Protein AF-A0A9N9I9P6-F1 (afdb_monomer)

Nearest PDB structures (foldseek):
  8yt8-assembly1_G  TM=5.803E-01  e=6.730E+00  Mus musculus

pLDDT: mean 74.37, std 14.19, range [31.91, 90.12]

Organism: NCBI:txid1348616

Solvent-accessible surface area (backbone atoms only — not comparable to full-atom values): 8145 Å² total; per-residue (Å²): 137,81,80,80,78,80,76,88,65,84,82,54,71,66,50,69,59,55,48,57,54,47,61,74,74,42,100,53,70,69,50,76,47,54,83,47,102,75,38,63,50,33,37,31,51,76,92,45,76,48,71,42,62,72,80,72,75,48,73,56,71,69,65,53,52,49,61,51,35,39,85,93,69,82,40,74,53,52,40,72,57,38,35,66,70,35,62,72,57,48,73,80,42,60,57,81,61,52,56,56,78,69,54,81,82,74,70,62,66,87,72,64,80,51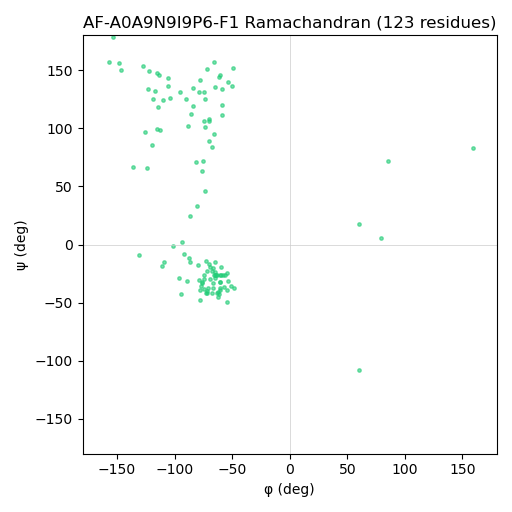,81,69,58,76,73,52,91,65,80,86,131

Mean predicted aligned error: 13.36 Å

Sequence (125 aa):
MSREKINDSRSGYDFHYLMQEIAKVIDKKIVPIANNSEQYITFLVGQLQFIDSLKFSLPGLAKMAENLCDEKKGQTKTPEQLAKCFPIMSKFISPHLLSLLTCKGIFPYQWLTS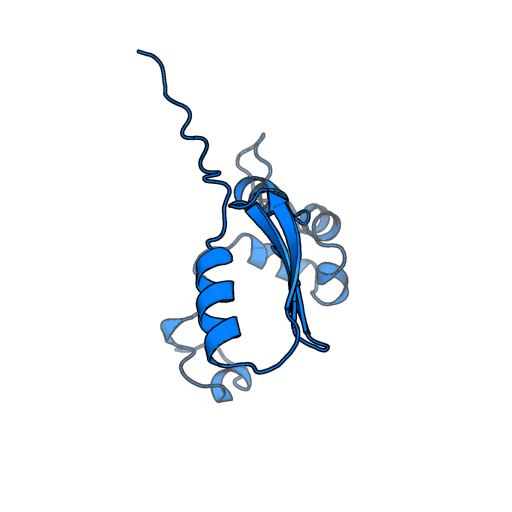KNKFKETQLPS

Structure (mmCIF, N/CA/C/O backbone):
data_AF-A0A9N9I9P6-F1
#
_entry.id   AF-A0A9N9I9P6-F1
#
loop_
_atom_site.group_PDB
_atom_site.id
_atom_site.type_symbol
_atom_site.label_atom_id
_atom_site.label_alt_id
_atom_site.label_comp_id
_atom_site.label_asym_id
_atom_site.label_entity_id
_atom_site.label_seq_id
_atom_site.pdbx_PDB_ins_code
_atom_site.Cartn_x
_atom_site.Cartn_y
_atom_site.Cartn_z
_atom_site.occupancy
_atom_site.B_iso_or_equiv
_atom_site.auth_seq_id
_atom_site.auth_comp_id
_atom_site.auth_asym_id
_atom_site.auth_atom_id
_atom_site.pdbx_PDB_model_num
ATOM 1 N N . MET A 1 1 ? 28.098 -6.539 25.783 1.00 35.66 1 MET A N 1
ATOM 2 C CA . MET A 1 1 ? 27.018 -7.280 25.098 1.00 35.66 1 MET A CA 1
ATOM 3 C C . MET A 1 1 ? 26.315 -6.307 24.164 1.00 35.66 1 MET A C 1
ATOM 5 O O . MET A 1 1 ? 25.358 -5.647 24.550 1.00 35.66 1 MET A O 1
ATOM 9 N N . SER A 1 2 ? 26.905 -6.100 22.989 1.00 31.91 2 SER A N 1
ATOM 10 C CA . SER A 1 2 ? 26.471 -5.084 22.030 1.00 31.91 2 SER A CA 1
ATOM 11 C C . SER A 1 2 ? 25.339 -5.662 21.192 1.00 31.91 2 SER A C 1
ATOM 13 O O . SER A 1 2 ? 25.516 -6.688 20.546 1.00 31.91 2 SER A O 1
ATOM 15 N N . ARG A 1 3 ? 24.159 -5.040 21.257 1.00 35.47 3 ARG A N 1
ATOM 16 C CA . ARG A 1 3 ? 23.017 -5.404 20.415 1.00 35.47 3 ARG A CA 1
ATOM 17 C C . ARG A 1 3 ? 23.334 -4.989 18.981 1.00 35.47 3 ARG A C 1
ATOM 19 O O . ARG A 1 3 ? 23.341 -3.796 18.681 1.00 35.47 3 ARG A O 1
ATOM 26 N N . GLU A 1 4 ? 23.597 -5.965 18.119 1.00 32.94 4 GLU A N 1
ATOM 27 C CA . GLU A 1 4 ? 23.552 -5.778 16.673 1.00 32.94 4 GLU A CA 1
ATOM 28 C C . GLU A 1 4 ? 22.144 -5.312 16.299 1.00 32.94 4 GLU A C 1
ATOM 30 O O . GLU A 1 4 ? 21.156 -6.034 16.441 1.00 32.94 4 GLU A O 1
ATOM 35 N N . LYS A 1 5 ? 22.041 -4.057 15.858 1.00 38.97 5 LYS A N 1
ATOM 36 C CA . LYS A 1 5 ? 20.873 -3.604 15.114 1.00 38.97 5 LYS A CA 1
ATOM 37 C C . LYS A 1 5 ? 20.941 -4.293 13.759 1.00 38.97 5 LYS A C 1
ATOM 39 O O . LYS A 1 5 ? 21.766 -3.928 12.925 1.00 38.97 5 LYS A O 1
ATOM 44 N N . ILE A 1 6 ? 20.083 -5.284 13.552 1.00 35.84 6 ILE A N 1
ATOM 45 C CA . ILE A 1 6 ? 19.812 -5.826 12.224 1.00 35.84 6 ILE A CA 1
ATOM 46 C C . ILE A 1 6 ? 19.135 -4.697 11.436 1.00 35.84 6 ILE A C 1
ATOM 48 O O . ILE A 1 6 ? 17.937 -4.459 11.565 1.00 35.84 6 ILE A O 1
ATOM 52 N N . ASN A 1 7 ? 19.930 -3.940 10.678 1.00 34.44 7 ASN A N 1
ATOM 53 C CA . ASN A 1 7 ? 19.432 -3.073 9.618 1.00 34.44 7 ASN A CA 1
ATOM 54 C C . ASN A 1 7 ? 18.939 -3.986 8.492 1.00 34.44 7 ASN A C 1
ATOM 56 O O . ASN A 1 7 ? 19.705 -4.344 7.596 1.00 34.44 7 ASN A O 1
ATOM 60 N N . ASP A 1 8 ? 17.671 -4.388 8.549 1.00 39.78 8 ASP A N 1
ATOM 61 C CA . ASP A 1 8 ? 17.011 -5.086 7.447 1.00 39.78 8 ASP A CA 1
ATOM 62 C C . ASP A 1 8 ? 16.664 -4.094 6.329 1.00 39.78 8 ASP A C 1
ATOM 64 O O . ASP A 1 8 ? 15.530 -3.672 6.117 1.00 39.78 8 ASP A O 1
ATOM 68 N N . SER A 1 9 ? 17.705 -3.643 5.644 1.00 41.94 9 SER A N 1
ATOM 69 C CA . SER A 1 9 ? 17.596 -3.041 4.327 1.00 41.94 9 SER A CA 1
ATOM 70 C C . SER A 1 9 ? 18.721 -3.617 3.484 1.00 41.94 9 SER A C 1
ATOM 72 O O . SER A 1 9 ? 19.670 -2.913 3.125 1.00 41.94 9 SER A O 1
ATOM 74 N N . ARG A 1 10 ? 18.654 -4.924 3.193 1.00 42.16 10 ARG A N 1
ATOM 75 C CA . ARG A 1 10 ? 19.479 -5.523 2.139 1.00 42.16 10 ARG A CA 1
ATOM 76 C C . ARG A 1 10 ? 18.974 -4.955 0.813 1.00 42.16 10 ARG A C 1
ATOM 78 O 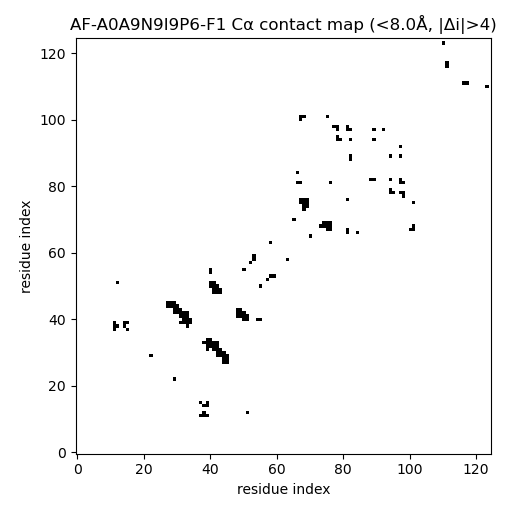O . ARG A 1 10 ? 18.046 -5.443 0.184 1.00 42.16 10 ARG A O 1
ATOM 85 N N . SER A 1 11 ? 19.500 -3.776 0.518 1.00 51.34 11 SER A N 1
ATOM 86 C CA . SER A 1 11 ? 19.072 -2.892 -0.549 1.00 51.34 11 SER A CA 1
ATOM 87 C C . SER A 1 11 ? 19.556 -3.475 -1.871 1.00 51.34 11 SER A C 1
ATOM 89 O O . SER A 1 11 ? 20.740 -3.391 -2.192 1.00 51.34 11 SER A O 1
ATOM 91 N N . GLY A 1 12 ? 18.622 -4.034 -2.624 1.00 54.94 12 GLY A N 1
ATOM 92 C CA . GLY A 1 12 ? 18.851 -4.559 -3.958 1.00 54.94 12 GLY A CA 1
ATOM 93 C C . GLY A 1 12 ? 17.746 -5.545 -4.263 1.00 54.94 12 GLY A C 1
ATOM 94 O O . GLY A 1 12 ? 17.914 -6.735 -4.033 1.00 54.94 12 GLY A O 1
ATOM 95 N N . TYR A 1 13 ? 16.587 -5.054 -4.706 1.00 59.12 13 TYR A N 1
ATOM 96 C CA . TYR A 1 13 ? 15.685 -5.950 -5.414 1.00 59.12 13 TYR A CA 1
ATOM 97 C C . TYR A 1 13 ? 16.456 -6.470 -6.627 1.00 59.12 13 TYR A C 1
ATOM 99 O O . TYR A 1 13 ? 17.121 -5.696 -7.321 1.00 59.12 13 TYR A O 1
ATOM 107 N N . ASP A 1 14 ? 16.379 -7.774 -6.848 1.00 65.44 14 ASP A N 1
ATOM 108 C CA 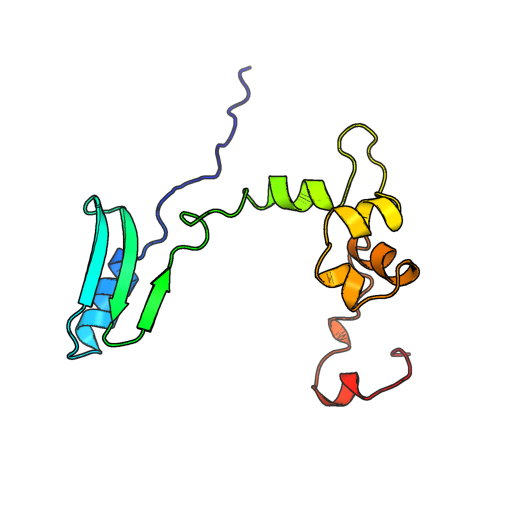. ASP A 1 14 ? 17.153 -8.552 -7.814 1.00 65.44 14 ASP A CA 1
ATOM 109 C C . ASP A 1 14 ? 16.689 -8.297 -9.266 1.00 65.44 14 ASP A C 1
ATOM 111 O O . ASP A 1 14 ? 16.492 -9.199 -10.083 1.00 65.44 14 ASP A O 1
ATOM 115 N N . PHE A 1 15 ? 16.504 -7.021 -9.618 1.00 71.56 15 PHE A N 1
ATOM 116 C CA . PHE A 1 15 ? 16.098 -6.566 -10.942 1.00 71.56 15 PHE A CA 1
ATOM 117 C C . PHE A 1 15 ? 17.044 -7.052 -12.025 1.00 71.56 15 PHE A C 1
ATOM 119 O O . PHE A 1 15 ? 16.595 -7.220 -13.152 1.00 71.56 15 PHE A O 1
ATOM 126 N N . HIS A 1 16 ? 18.315 -7.322 -11.714 1.00 73.19 16 HIS A N 1
ATOM 127 C CA . HIS A 1 16 ? 19.226 -7.876 -12.706 1.00 73.19 16 HIS A CA 1
ATOM 128 C C . HIS A 1 16 ? 18.727 -9.236 -13.229 1.00 73.19 16 HIS A C 1
ATOM 130 O O . HIS A 1 16 ? 18.876 -9.513 -14.417 1.00 73.19 16 HIS A O 1
ATOM 136 N N . TYR A 1 17 ? 18.132 -10.088 -12.380 1.00 78.62 17 TYR A N 1
ATOM 137 C CA . TYR A 1 17 ? 17.609 -11.390 -12.809 1.00 78.62 17 TYR A CA 1
ATOM 138 C C . TYR A 1 17 ? 16.353 -11.188 -13.648 1.00 78.62 17 TYR A C 1
ATOM 140 O O . TYR A 1 17 ? 16.211 -11.779 -14.715 1.00 78.62 17 TYR A O 1
ATOM 148 N N . LEU A 1 18 ? 15.484 -10.269 -13.221 1.00 78.75 18 LEU A N 1
ATOM 149 C CA . LEU A 1 18 ? 14.307 -9.892 -13.996 1.00 78.75 18 LEU A CA 1
ATOM 150 C C . LEU A 1 18 ? 14.700 -9.322 -15.371 1.00 78.75 18 LEU A C 1
ATOM 152 O O . LEU A 1 18 ? 14.072 -9.655 -16.368 1.00 78.75 18 LEU A O 1
ATOM 156 N N . MET A 1 19 ? 15.768 -8.522 -15.451 1.00 78.00 19 MET A N 1
ATOM 157 C CA . MET A 1 19 ? 16.325 -7.997 -16.705 1.00 78.00 19 MET A CA 1
ATOM 158 C C . MET A 1 19 ? 16.823 -9.099 -17.617 1.00 78.00 19 MET A C 1
ATOM 160 O O . MET A 1 19 ? 16.513 -9.075 -18.805 1.00 78.00 19 MET A O 1
ATOM 164 N N . GLN A 1 20 ? 17.556 -10.068 -17.073 1.00 81.19 20 GLN A N 1
ATOM 165 C CA . GLN A 1 20 ? 18.046 -11.205 -17.845 1.00 81.19 20 GLN A CA 1
ATOM 166 C C . GLN A 1 20 ? 16.897 -12.035 -18.423 1.00 81.19 20 GLN A C 1
ATOM 168 O O . GLN A 1 20 ? 16.959 -12.409 -19.590 1.00 81.19 20 GLN A O 1
ATOM 173 N N . GLU A 1 21 ? 15.838 -12.291 -17.653 1.00 84.50 21 GLU A N 1
ATOM 174 C CA . GLU A 1 21 ? 14.688 -13.060 -18.142 1.00 84.50 21 GLU A CA 1
ATOM 175 C C . GLU A 1 21 ? 13.831 -12.268 -19.138 1.00 84.50 21 GLU A C 1
ATOM 177 O O . GLU A 1 21 ? 13.455 -12.787 -20.188 1.00 84.50 21 GLU A O 1
ATOM 182 N N . ILE A 1 22 ? 13.579 -10.984 -18.875 1.00 83.25 22 ILE A N 1
ATOM 183 C CA . ILE A 1 22 ? 12.836 -10.110 -19.793 1.00 83.25 22 ILE A CA 1
ATOM 184 C C . ILE A 1 22 ? 13.580 -9.961 -21.125 1.00 83.25 22 ILE A C 1
ATOM 186 O O . ILE A 1 22 ? 12.948 -10.026 -22.178 1.00 83.25 22 ILE A O 1
ATOM 190 N N . ALA A 1 23 ? 14.909 -9.820 -21.099 1.00 81.56 23 ALA A N 1
ATOM 191 C CA . ALA A 1 23 ? 15.726 -9.713 -22.306 1.00 81.56 23 ALA A CA 1
ATOM 192 C C . ALA A 1 23 ? 15.692 -10.980 -23.179 1.00 81.56 23 ALA A C 1
ATOM 194 O O . ALA A 1 23 ? 15.874 -10.882 -24.388 1.00 81.56 23 ALA A O 1
ATOM 195 N N . LYS A 1 24 ? 15.441 -12.162 -22.596 1.00 84.62 24 LYS A N 1
ATOM 196 C CA . LYS A 1 24 ? 15.285 -13.415 -23.357 1.00 84.62 24 LYS A CA 1
ATOM 197 C C . LYS A 1 24 ? 13.934 -13.513 -24.064 1.00 84.62 24 LYS A C 1
ATOM 199 O O . LYS A 1 24 ? 13.840 -14.148 -25.107 1.00 84.62 24 LYS A O 1
ATOM 204 N N . VAL A 1 25 ? 12.884 -12.945 -23.469 1.00 82.38 25 VAL A N 1
ATOM 205 C CA . VAL A 1 25 ? 11.495 -13.117 -23.932 1.00 82.38 25 VAL A CA 1
ATOM 206 C C . VAL A 1 25 ? 11.040 -11.965 -24.828 1.00 82.38 25 VAL A C 1
ATOM 208 O O . VAL A 1 25 ? 10.173 -12.151 -25.680 1.00 82.38 25 VAL A O 1
ATOM 211 N N . ILE A 1 26 ? 11.590 -10.764 -24.637 1.00 81.75 26 ILE A N 1
ATOM 212 C CA . ILE A 1 26 ? 11.092 -9.547 -25.274 1.00 81.75 26 ILE A CA 1
ATOM 213 C C . ILE A 1 26 ? 12.130 -8.984 -26.245 1.00 81.75 26 ILE A C 1
ATOM 215 O O . ILE A 1 26 ? 13.176 -8.497 -25.835 1.00 81.75 26 ILE A O 1
ATOM 219 N N . ASP A 1 27 ? 11.767 -8.918 -27.526 1.00 77.56 27 ASP A N 1
ATOM 220 C CA . ASP A 1 27 ? 12.559 -8.283 -28.595 1.00 77.56 27 ASP A CA 1
ATOM 221 C C . ASP A 1 27 ? 12.401 -6.744 -28.624 1.00 77.56 27 ASP A C 1
ATOM 223 O O . ASP A 1 27 ? 12.346 -6.095 -29.665 1.00 77.56 27 ASP A O 1
ATOM 227 N N . LYS A 1 28 ? 12.221 -6.122 -27.453 1.00 76.75 28 LYS A N 1
ATOM 228 C CA . LYS A 1 28 ? 12.058 -4.667 -27.316 1.00 76.75 28 LYS A CA 1
ATOM 229 C C . LYS A 1 28 ? 13.248 -4.093 -26.583 1.00 76.75 28 LYS A C 1
ATOM 231 O O . LYS A 1 28 ? 13.761 -4.681 -25.636 1.00 76.75 28 LYS A O 1
ATOM 236 N N . LYS A 1 29 ? 13.621 -2.876 -26.973 1.00 78.12 29 LYS A N 1
ATOM 237 C CA . LYS A 1 29 ? 14.680 -2.125 -26.306 1.00 78.12 29 LYS A CA 1
ATOM 238 C C . LYS A 1 29 ? 14.332 -1.923 -24.830 1.00 78.12 29 LYS A C 1
ATOM 240 O O . LYS A 1 29 ? 13.329 -1.283 -24.505 1.00 78.12 29 LYS A O 1
ATOM 245 N N . ILE A 1 30 ? 15.196 -2.445 -23.969 1.00 79.44 30 ILE A N 1
ATOM 246 C CA . ILE A 1 30 ? 15.175 -2.198 -22.533 1.00 79.44 30 ILE A CA 1
ATOM 247 C C . ILE A 1 30 ? 16.054 -0.978 -22.267 1.00 79.44 30 ILE A C 1
ATOM 249 O O . ILE A 1 30 ? 17.214 -0.945 -22.679 1.00 79.44 30 ILE A O 1
ATOM 253 N N . VAL A 1 31 ? 15.507 0.040 -21.606 1.00 78.38 31 VAL A N 1
ATOM 254 C CA . VAL A 1 31 ? 16.266 1.231 -21.198 1.00 78.38 31 VAL A CA 1
ATOM 255 C C . VAL A 1 31 ? 16.354 1.238 -19.673 1.00 78.38 31 VAL A C 1
ATOM 257 O O . VAL A 1 31 ? 15.377 1.609 -19.017 1.00 78.38 31 VAL A O 1
ATOM 260 N N . PRO A 1 32 ? 17.477 0.783 -19.090 1.00 73.38 32 PRO A N 1
ATOM 261 C CA . PRO A 1 32 ? 17.660 0.797 -17.648 1.00 73.38 32 PRO A CA 1
ATOM 262 C C . PRO A 1 32 ? 18.023 2.202 -17.156 1.00 73.38 32 PRO A C 1
ATOM 264 O O . PRO A 1 32 ? 18.809 2.914 -17.777 1.00 73.38 32 PRO A O 1
ATOM 267 N N . ILE A 1 33 ? 17.488 2.570 -15.997 1.00 73.38 33 ILE A N 1
ATOM 268 C CA . ILE A 1 33 ? 17.947 3.693 -15.183 1.00 73.38 33 ILE A CA 1
ATOM 269 C C . ILE A 1 33 ? 18.463 3.079 -13.881 1.00 73.38 33 ILE A C 1
ATOM 271 O O . ILE A 1 33 ? 17.702 2.681 -12.992 1.00 73.38 33 ILE A O 1
ATOM 275 N N . ALA A 1 34 ? 19.781 2.939 -13.810 1.00 68.50 34 ALA A N 1
ATOM 276 C CA . ALA A 1 34 ? 20.475 2.288 -12.709 1.00 68.50 34 ALA A CA 1
ATOM 277 C C . ALA A 1 34 ? 21.356 3.290 -11.956 1.00 68.50 34 ALA A C 1
ATOM 279 O O . ALA A 1 34 ? 21.909 4.208 -12.557 1.00 68.50 34 ALA A O 1
ATOM 280 N N . ASN A 1 35 ? 21.500 3.092 -10.646 1.00 65.00 35 ASN A N 1
ATOM 281 C CA . ASN A 1 35 ? 22.486 3.806 -9.833 1.00 65.00 35 ASN A CA 1
ATOM 282 C C . ASN A 1 35 ? 23.890 3.218 -10.023 1.00 65.00 35 ASN A C 1
ATOM 284 O O . ASN A 1 35 ? 24.874 3.949 -10.049 1.00 65.00 35 ASN A O 1
ATOM 288 N N . ASN A 1 36 ? 23.984 1.893 -10.133 1.00 65.25 36 ASN A N 1
ATOM 289 C CA . ASN A 1 36 ? 25.207 1.160 -10.458 1.00 65.25 36 ASN A CA 1
ATOM 290 C C . ASN A 1 36 ? 24.842 -0.182 -11.125 1.00 65.25 36 ASN A C 1
ATOM 292 O O . ASN A 1 36 ? 23.660 -0.493 -11.270 1.00 65.25 36 ASN A O 1
ATOM 296 N N . SER A 1 37 ? 25.837 -0.980 -11.524 1.00 58.00 37 SER A N 1
ATOM 297 C CA . SER A 1 37 ? 25.642 -2.254 -12.243 1.00 58.00 37 SER A CA 1
ATOM 298 C C . SER A 1 37 ? 24.807 -3.304 -11.496 1.00 58.00 37 SER A C 1
ATOM 300 O O . SER A 1 37 ? 24.280 -4.217 -12.129 1.00 58.00 37 SER A O 1
ATOM 302 N N . GLU A 1 38 ? 24.673 -3.177 -10.175 1.00 58.84 38 GLU A N 1
ATOM 303 C CA . GLU A 1 38 ? 23.922 -4.089 -9.302 1.0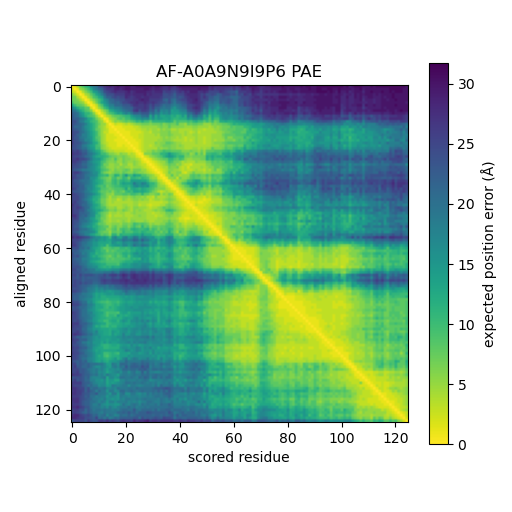0 58.84 38 GLU A CA 1
ATOM 304 C C . GLU A 1 38 ? 22.629 -3.455 -8.753 1.00 58.84 38 GLU A C 1
ATOM 306 O O . GLU A 1 38 ? 21.748 -4.154 -8.260 1.00 58.84 38 GLU A O 1
ATOM 311 N N . GLN A 1 39 ? 22.477 -2.131 -8.855 1.00 63.38 39 GLN A N 1
ATOM 312 C CA . GLN A 1 39 ? 21.368 -1.368 -8.283 1.00 63.38 39 GLN A CA 1
ATOM 313 C C . GLN A 1 39 ? 20.580 -0.648 -9.376 1.00 63.38 39 GLN A C 1
ATOM 315 O O . GLN A 1 39 ? 20.788 0.537 -9.658 1.00 63.38 39 GLN A O 1
ATOM 320 N N . TYR A 1 40 ? 19.626 -1.365 -9.962 1.00 65.44 40 TYR A N 1
ATOM 321 C CA . TYR A 1 40 ? 18.628 -0.805 -10.870 1.00 65.44 40 TYR A CA 1
ATOM 322 C C . TYR A 1 40 ? 17.529 -0.106 -10.065 1.00 65.44 40 TYR A C 1
ATOM 324 O O . TYR A 1 40 ? 17.002 -0.678 -9.115 1.00 65.44 40 TYR A O 1
ATOM 332 N N . ILE A 1 41 ? 17.183 1.131 -10.431 1.00 67.69 41 ILE A N 1
ATOM 333 C CA . ILE A 1 41 ? 16.089 1.874 -9.781 1.00 67.69 41 ILE A CA 1
ATOM 334 C C . ILE A 1 41 ? 14.789 1.680 -10.563 1.00 67.69 41 ILE A C 1
ATOM 336 O O . ILE A 1 41 ? 13.711 1.510 -9.995 1.00 67.69 41 ILE A O 1
ATOM 340 N N . THR A 1 42 ? 14.885 1.749 -11.889 1.00 76.31 42 THR A N 1
ATOM 341 C CA . THR A 1 42 ? 13.756 1.588 -12.802 1.00 76.31 42 THR A CA 1
ATOM 342 C C . THR A 1 42 ? 14.269 1.169 -14.174 1.00 76.31 42 THR A C 1
ATOM 344 O O . THR A 1 42 ? 15.431 1.390 -14.513 1.00 76.31 42 THR A O 1
ATOM 347 N N . PHE A 1 43 ? 13.420 0.546 -14.977 1.00 79.19 43 PHE A N 1
ATOM 348 C CA . PHE A 1 43 ? 13.730 0.249 -16.368 1.00 79.19 43 PHE A CA 1
ATOM 349 C C . PHE A 1 43 ? 12.456 0.331 -17.203 1.00 79.19 43 PHE A C 1
ATOM 351 O O . PHE A 1 43 ? 11.344 0.093 -16.722 1.00 79.19 43 PHE A O 1
ATOM 358 N N . LEU A 1 44 ? 12.634 0.690 -18.467 1.00 82.75 44 LEU A N 1
ATOM 359 C CA . LEU A 1 44 ? 11.561 0.791 -19.444 1.00 82.75 44 LEU A CA 1
ATOM 360 C C . LEU A 1 44 ? 11.638 -0.387 -20.406 1.00 82.75 44 LEU A C 1
ATOM 362 O O . LEU A 1 44 ? 12.718 -0.705 -20.903 1.00 82.75 44 LEU A O 1
ATOM 366 N N . VAL A 1 45 ? 10.490 -0.987 -20.708 1.00 82.69 45 VAL A N 1
ATOM 367 C CA . VAL A 1 45 ? 10.337 -2.015 -21.742 1.00 82.69 45 VAL A CA 1
ATOM 368 C C . VAL A 1 45 ? 9.230 -1.580 -22.696 1.00 82.69 45 VAL A C 1
ATOM 370 O O . VAL A 1 45 ? 8.037 -1.753 -22.432 1.00 82.69 45 VAL A O 1
ATOM 373 N N . GLY A 1 46 ? 9.613 -0.977 -23.822 1.00 80.75 46 GLY A N 1
ATOM 374 C CA . GLY A 1 46 ? 8.651 -0.347 -24.728 1.00 80.75 46 GLY A CA 1
ATOM 375 C C . GLY A 1 46 ? 7.872 0.777 -24.031 1.00 80.75 46 GLY A C 1
ATOM 376 O O . GLY A 1 46 ? 8.434 1.831 -23.767 1.00 80.75 46 GLY A O 1
ATOM 377 N N . GLN A 1 47 ? 6.585 0.545 -23.749 1.00 81.12 47 GLN A N 1
ATOM 378 C CA . GLN A 1 47 ? 5.689 1.504 -23.077 1.00 81.12 47 GLN A CA 1
ATOM 379 C C . GLN A 1 47 ? 5.470 1.190 -21.584 1.00 81.12 47 GLN A C 1
ATOM 381 O O . GLN A 1 47 ? 4.738 1.906 -20.909 1.00 81.12 47 GLN A O 1
ATOM 386 N N . LEU A 1 48 ? 6.061 0.108 -21.066 1.00 80.88 48 LEU A N 1
ATOM 387 C CA . LEU A 1 48 ? 5.931 -0.287 -19.665 1.00 80.88 48 LEU A CA 1
ATOM 388 C C . LEU A 1 48 ? 7.112 0.251 -18.859 1.00 80.88 48 LEU A C 1
ATOM 390 O O . LEU A 1 48 ? 8.264 0.056 -19.249 1.00 80.88 48 LEU A O 1
ATOM 394 N N . GLN A 1 49 ? 6.822 0.885 -17.725 1.00 82.88 49 GLN A N 1
ATOM 395 C CA . GLN A 1 49 ? 7.823 1.345 -16.770 1.00 82.88 49 GLN A CA 1
ATOM 396 C C . GLN A 1 49 ? 7.751 0.503 -15.500 1.00 82.88 49 GLN A C 1
ATOM 398 O O . GLN A 1 49 ? 6.709 0.421 -14.854 1.00 82.88 49 GLN A O 1
ATOM 403 N N . PHE A 1 50 ? 8.876 -0.096 -15.129 1.00 79.25 50 PHE A N 1
ATOM 404 C CA . PHE A 1 50 ? 9.010 -0.874 -13.906 1.00 79.25 50 PHE A CA 1
ATOM 405 C C . PHE A 1 50 ? 9.781 -0.057 -12.885 1.00 79.25 50 PHE A C 1
ATOM 407 O O . PHE A 1 50 ? 10.871 0.427 -13.184 1.00 79.25 50 PHE A O 1
ATOM 414 N N . ILE A 1 51 ? 9.212 0.121 -11.697 1.00 76.69 51 ILE A N 1
ATOM 415 C CA . ILE A 1 51 ? 9.736 1.013 -10.660 1.00 76.69 51 ILE A CA 1
ATOM 416 C C . ILE A 1 51 ? 9.967 0.204 -9.387 1.00 76.69 51 ILE A C 1
ATOM 418 O O . ILE A 1 51 ? 9.084 -0.542 -8.961 1.00 76.69 51 ILE A O 1
ATOM 422 N N . ASP A 1 52 ? 11.127 0.384 -8.758 1.00 74.19 52 ASP A N 1
ATOM 423 C CA . ASP A 1 52 ? 11.358 -0.093 -7.397 1.00 74.19 52 ASP A CA 1
ATOM 424 C C . ASP A 1 52 ? 10.608 0.790 -6.393 1.00 74.19 52 ASP A C 1
ATOM 426 O O . ASP A 1 52 ? 11.065 1.876 -6.028 1.00 74.19 52 ASP A O 1
ATOM 430 N N . SER A 1 53 ? 9.460 0.320 -5.908 1.00 68.19 53 SER A N 1
ATOM 431 C CA . SER A 1 53 ? 8.653 1.047 -4.924 1.00 68.19 53 SER A CA 1
ATOM 432 C C . SER A 1 53 ? 9.385 1.334 -3.608 1.00 68.19 53 SER A C 1
ATOM 434 O O . SER A 1 53 ? 9.049 2.304 -2.932 1.00 68.19 53 SER A O 1
ATOM 436 N N . LEU A 1 54 ? 10.377 0.520 -3.224 1.00 68.19 54 LEU A N 1
ATOM 437 C CA . LEU A 1 54 ? 11.149 0.729 -1.994 1.00 68.19 54 LEU A CA 1
ATOM 438 C C . LEU A 1 54 ? 12.180 1.846 -2.170 1.00 68.19 54 LEU A C 1
ATOM 440 O O . LEU A 1 54 ? 12.425 2.614 -1.241 1.00 68.19 54 LEU A O 1
ATOM 444 N N . LYS A 1 55 ? 12.767 1.966 -3.366 1.00 67.94 55 LYS A N 1
ATOM 445 C CA . LYS A 1 55 ? 13.702 3.054 -3.694 1.00 67.94 55 LYS A CA 1
ATOM 446 C C . LYS A 1 55 ? 12.983 4.361 -4.020 1.00 67.94 55 LYS A C 1
ATOM 448 O O . LYS A 1 55 ? 13.521 5.423 -3.727 1.00 67.94 55 LYS A O 1
ATOM 453 N N . PHE A 1 56 ? 11.771 4.297 -4.574 1.00 63.28 56 PHE A N 1
ATOM 454 C CA . PHE A 1 56 ? 11.002 5.466 -5.018 1.00 63.28 56 PHE A CA 1
ATOM 455 C C . PHE A 1 56 ? 10.132 6.136 -3.942 1.00 63.28 56 PHE A C 1
ATOM 457 O O . PHE A 1 56 ? 9.217 6.882 -4.279 1.00 63.28 56 PHE A O 1
ATOM 464 N N . SER A 1 57 ? 10.475 5.977 -2.660 1.00 62.66 57 SER A N 1
ATOM 465 C CA . SER A 1 57 ? 9.871 6.710 -1.533 1.00 62.66 57 SER A CA 1
ATOM 466 C C . SER A 1 57 ? 8.589 6.100 -0.968 1.00 62.66 57 SER A C 1
ATOM 468 O O . SER A 1 57 ? 7.494 6.660 -1.032 1.00 62.66 57 SER A O 1
ATOM 470 N N . LEU A 1 58 ? 8.770 4.980 -0.279 1.00 61.47 58 LEU A N 1
ATOM 471 C CA . LEU A 1 58 ? 7.882 4.568 0.792 1.00 61.47 58 LEU A CA 1
ATOM 472 C C . LEU A 1 58 ? 8.722 4.493 2.077 1.00 61.47 58 LEU A C 1
ATOM 474 O O . LEU A 1 58 ? 9.760 3.826 2.071 1.00 61.47 58 LEU A O 1
ATOM 478 N N . PRO A 1 59 ? 8.352 5.187 3.176 1.00 67.38 59 PRO A N 1
ATOM 479 C CA . PRO A 1 59 ? 8.990 4.924 4.460 1.00 67.38 59 PRO A CA 1
ATOM 480 C C . PRO A 1 59 ? 8.869 3.423 4.741 1.00 67.38 59 PRO A C 1
ATOM 482 O O . PRO A 1 59 ? 7.839 2.835 4.425 1.00 67.38 59 PRO A O 1
ATOM 485 N N . GLY A 1 60 ? 9.918 2.791 5.276 1.00 71.81 60 GLY A N 1
ATOM 486 C CA . GLY A 1 60 ? 9.900 1.343 5.509 1.00 71.81 60 GLY A CA 1
ATOM 487 C C . GLY A 1 60 ? 8.628 0.905 6.243 1.00 71.81 60 GLY A C 1
ATOM 488 O O . GLY A 1 60 ? 8.052 1.689 6.997 1.00 71.81 60 GLY A O 1
ATOM 489 N N . LEU A 1 61 ? 8.184 -0.338 6.034 1.00 75.31 61 LEU A N 1
ATOM 490 C CA . LEU A 1 61 ? 6.905 -0.837 6.562 1.00 75.31 61 LEU A CA 1
ATOM 491 C C . LEU A 1 61 ? 6.713 -0.534 8.059 1.00 75.31 61 LEU A C 1
ATOM 493 O O . LEU A 1 61 ? 5.616 -0.169 8.467 1.00 75.31 61 LEU A O 1
ATOM 497 N N . ALA A 1 62 ? 7.785 -0.607 8.853 1.00 76.44 62 ALA A N 1
ATOM 498 C CA . ALA A 1 62 ? 7.784 -0.219 10.264 1.00 76.44 62 ALA A CA 1
ATOM 499 C C . ALA A 1 62 ? 7.280 1.220 10.481 1.00 76.44 62 ALA A C 1
ATOM 501 O O . ALA A 1 62 ? 6.344 1.447 11.240 1.00 76.44 62 ALA A O 1
ATOM 502 N N . LYS A 1 63 ? 7.815 2.173 9.716 1.00 80.31 63 LYS A N 1
ATOM 503 C CA . LYS A 1 63 ? 7.441 3.587 9.774 1.00 80.31 63 LYS A CA 1
ATOM 504 C C . LYS A 1 63 ? 6.054 3.867 9.187 1.00 80.31 63 LYS A C 1
ATOM 506 O O . LYS A 1 63 ? 5.415 4.847 9.546 1.00 80.31 63 LYS A O 1
ATOM 511 N N . MET A 1 64 ? 5.540 3.005 8.307 1.00 80.25 64 MET A N 1
ATOM 512 C CA . MET A 1 64 ? 4.120 3.052 7.936 1.00 80.25 64 MET A CA 1
ATOM 513 C C . MET A 1 64 ? 3.212 2.505 9.032 1.00 80.25 64 MET A C 1
ATOM 515 O O . MET A 1 64 ? 2.128 3.042 9.240 1.00 80.25 64 MET A O 1
ATOM 519 N N . ALA A 1 65 ? 3.633 1.450 9.728 1.00 81.19 65 ALA A N 1
ATOM 520 C CA . ALA A 1 65 ? 2.875 0.861 10.826 1.00 81.19 65 ALA A CA 1
ATOM 521 C C . ALA A 1 65 ? 2.746 1.834 12.009 1.00 81.19 65 ALA A C 1
ATOM 523 O O . ALA A 1 65 ? 1.711 1.846 12.675 1.00 81.19 65 ALA A O 1
ATOM 524 N N . GLU A 1 66 ? 3.718 2.733 12.196 1.00 83.12 66 GLU A N 1
ATOM 525 C CA . GLU A 1 66 ? 3.604 3.881 13.106 1.00 83.12 66 GLU A CA 1
ATOM 526 C C . GLU A 1 66 ? 2.374 4.751 12.805 1.00 83.12 66 GLU A C 1
ATOM 528 O O . GLU A 1 66 ? 1.853 5.393 13.707 1.00 83.12 66 GLU A O 1
ATOM 533 N N . ASN A 1 67 ? 1.824 4.764 11.583 1.00 86.00 67 ASN A N 1
ATOM 534 C CA . ASN A 1 67 ? 0.589 5.501 11.296 1.00 86.00 67 ASN A CA 1
ATOM 535 C C . ASN A 1 67 ? -0.650 4.889 11.970 1.00 86.00 67 ASN A C 1
ATOM 537 O O . ASN A 1 67 ? -1.625 5.611 12.163 1.00 86.00 67 ASN A O 1
ATOM 541 N N . LEU A 1 68 ? -0.602 3.617 12.379 1.00 84.25 68 LEU A N 1
ATOM 542 C CA . LEU A 1 68 ? -1.722 2.893 12.992 1.00 84.25 68 LEU A CA 1
ATOM 543 C C . LEU A 1 68 ? -1.768 3.034 14.525 1.00 84.25 68 LEU A C 1
ATOM 545 O O . LEU A 1 68 ? -2.854 3.068 15.104 1.00 84.25 68 LEU A O 1
ATOM 549 N N . CYS A 1 69 ? -0.614 3.170 15.184 1.00 79.94 69 CYS A N 1
ATOM 550 C CA . CYS A 1 69 ? -0.505 3.239 16.648 1.00 79.94 69 CYS A CA 1
ATOM 551 C C . CYS A 1 69 ? 0.291 4.467 17.101 1.00 79.94 69 CYS A C 1
ATOM 553 O O . CYS A 1 69 ? 1.154 4.953 16.379 1.00 79.94 69 CYS A O 1
ATOM 555 N N . ASP A 1 70 ? 0.035 4.970 18.309 1.00 69.88 70 ASP A N 1
ATOM 556 C CA . ASP A 1 70 ? 0.896 5.984 18.922 1.00 69.88 70 ASP A CA 1
ATOM 557 C C . ASP A 1 70 ? 2.024 5.287 19.706 1.00 69.88 70 ASP A C 1
ATOM 559 O O . ASP A 1 70 ? 1.821 4.818 20.830 1.00 69.88 70 ASP A O 1
ATOM 563 N N . GLU A 1 71 ? 3.235 5.237 19.132 1.00 57.06 71 GLU A N 1
ATOM 564 C CA . GLU A 1 71 ? 4.410 4.573 19.737 1.00 57.06 71 GLU A CA 1
ATOM 565 C C . GLU A 1 71 ? 4.717 5.060 21.160 1.00 57.06 71 GLU A C 1
ATOM 567 O O . GLU A 1 71 ? 5.170 4.295 22.007 1.00 57.06 71 GLU A O 1
ATOM 572 N N . LYS A 1 72 ? 4.420 6.330 21.459 1.00 58.84 72 LYS A N 1
ATOM 573 C CA . LYS A 1 72 ? 4.697 6.939 22.768 1.00 58.84 72 LYS A CA 1
ATOM 574 C C . LYS A 1 72 ? 3.766 6.462 23.888 1.00 58.84 72 LYS A C 1
ATOM 576 O O . LYS A 1 72 ? 4.047 6.751 25.048 1.00 58.84 72 LYS A O 1
ATOM 581 N N . LYS A 1 73 ? 2.649 5.799 23.567 1.00 55.41 73 LYS A N 1
ATOM 582 C CA . LYS A 1 73 ? 1.621 5.415 24.553 1.00 55.41 73 LYS A CA 1
ATOM 583 C C . LYS A 1 73 ? 1.181 3.953 24.480 1.00 55.41 73 LYS A C 1
ATOM 585 O O . LYS A 1 73 ? 0.429 3.535 25.354 1.00 55.41 73 LYS A O 1
ATOM 590 N N . GLY A 1 74 ? 1.598 3.191 23.463 1.00 62.12 74 GLY A N 1
ATOM 591 C CA . GLY A 1 74 ? 1.114 1.819 23.251 1.00 62.12 74 GLY A CA 1
ATOM 592 C C . GLY A 1 74 ? -0.403 1.740 23.028 1.00 62.12 74 GLY A C 1
ATOM 593 O O . GLY A 1 74 ? -0.997 0.680 23.196 1.00 62.12 74 GLY A O 1
ATOM 594 N N . GLN A 1 75 ? -1.033 2.869 22.688 1.00 67.38 75 GLN A N 1
ATOM 595 C CA . GLN A 1 75 ? -2.474 3.001 22.499 1.00 67.38 75 GLN A CA 1
ATOM 596 C C . GLN A 1 75 ? -2.792 3.113 21.008 1.00 67.38 75 GLN A C 1
ATOM 598 O O . GLN A 1 75 ? -2.047 3.723 20.232 1.00 67.38 75 GLN A O 1
ATOM 603 N N . THR A 1 76 ? -3.912 2.514 20.610 1.00 73.19 76 THR A N 1
ATOM 604 C CA . THR A 1 76 ? -4.490 2.695 19.279 1.00 73.19 76 THR A CA 1
ATOM 605 C C . THR A 1 76 ? -4.930 4.141 19.105 1.00 73.19 76 THR A C 1
ATOM 607 O O . THR A 1 76 ? -5.561 4.708 19.999 1.00 73.19 76 THR A O 1
ATOM 610 N N . LYS A 1 77 ? -4.621 4.728 17.948 1.00 81.50 77 LYS A N 1
ATOM 611 C CA . LYS A 1 77 ? -5.060 6.082 17.601 1.00 81.50 77 LYS A CA 1
ATOM 612 C C . LYS A 1 77 ? -6.582 6.178 17.578 1.00 81.50 77 LYS A C 1
ATOM 614 O O . LYS A 1 77 ? -7.260 5.229 17.180 1.00 81.50 77 LYS A O 1
ATOM 619 N N . THR A 1 78 ? -7.115 7.334 17.963 1.00 85.12 78 THR A N 1
ATOM 620 C CA . THR A 1 78 ? -8.546 7.607 17.810 1.00 85.12 78 THR A CA 1
ATOM 621 C C . THR A 1 78 ? -8.920 7.675 16.322 1.00 85.12 78 THR A C 1
ATOM 623 O O . THR A 1 78 ? -8.058 7.954 15.475 1.00 85.12 78 THR A O 1
ATOM 626 N N . PRO A 1 79 ? -10.198 7.456 15.963 1.00 83.88 79 PRO A N 1
ATOM 627 C CA . PRO A 1 79 ? -10.667 7.584 14.584 1.00 83.88 79 PRO A CA 1
ATOM 628 C C . PRO A 1 79 ? -10.294 8.912 13.910 1.00 83.88 79 PRO A C 1
ATOM 630 O O . PRO A 1 79 ? -9.958 8.935 12.727 1.00 83.88 79 PRO A O 1
ATOM 633 N N . GLU A 1 80 ? -10.286 10.017 14.656 1.00 85.62 80 GLU A N 1
ATOM 634 C CA . GLU A 1 80 ? -9.936 11.346 14.145 1.00 85.62 80 GLU A CA 1
ATOM 635 C C . GLU A 1 80 ? -8.439 11.460 13.834 1.00 85.62 80 GLU A C 1
ATOM 637 O O . GLU A 1 80 ? -8.048 12.085 12.846 1.00 85.62 80 GLU A O 1
ATOM 642 N N . GLN A 1 81 ? -7.584 10.849 14.662 1.00 86.50 81 GLN A N 1
ATOM 643 C CA . GLN A 1 81 ? -6.143 10.777 14.411 1.00 86.50 81 GLN A CA 1
ATOM 644 C C . GLN A 1 81 ? -5.846 9.890 13.193 1.00 86.50 81 GLN A C 1
ATOM 646 O O . GLN A 1 81 ? -5.045 10.272 12.339 1.00 86.50 81 GLN A O 1
ATOM 651 N N . LEU A 1 82 ? -6.537 8.752 13.062 1.00 87.12 82 LEU A N 1
ATOM 652 C CA . LEU A 1 82 ? -6.420 7.871 11.896 1.00 87.12 82 LEU A CA 1
ATOM 653 C C . LEU A 1 82 ? -6.879 8.569 10.612 1.00 87.12 82 LEU A C 1
ATOM 655 O O . LEU A 1 82 ? -6.197 8.483 9.594 1.00 87.12 82 LEU A O 1
ATOM 659 N N . ALA A 1 83 ? -7.971 9.335 10.652 1.00 87.19 83 ALA A N 1
ATOM 660 C CA . ALA A 1 83 ? -8.449 10.084 9.491 1.00 87.19 83 ALA A CA 1
ATOM 661 C C . ALA A 1 83 ? -7.422 11.107 8.970 1.00 87.19 83 ALA A C 1
ATOM 663 O O . ALA A 1 83 ? -7.347 11.332 7.760 1.00 87.19 83 ALA A O 1
ATOM 664 N N . LYS A 1 84 ? -6.612 11.694 9.867 1.00 88.12 84 LYS A N 1
ATOM 665 C CA . LYS A 1 84 ? -5.500 12.592 9.508 1.00 88.12 84 LYS A CA 1
ATOM 666 C C . LYS A 1 84 ? -4.324 11.841 8.886 1.00 88.12 84 LYS A C 1
ATOM 668 O O . LYS A 1 84 ? -3.733 12.340 7.934 1.00 88.12 84 LYS A O 1
ATOM 673 N N . CYS A 1 85 ? -3.993 10.656 9.401 1.00 87.00 85 CYS A N 1
ATOM 674 C CA . CYS A 1 85 ? -2.946 9.801 8.835 1.00 87.00 85 CYS A CA 1
ATOM 675 C C . CYS A 1 85 ? -3.343 9.203 7.473 1.00 87.00 85 CYS A C 1
ATOM 677 O O . CYS A 1 85 ? -2.478 8.980 6.629 1.00 87.00 85 CYS A O 1
ATOM 679 N N . PHE A 1 86 ? -4.641 8.978 7.239 1.00 88.62 86 PHE A N 1
ATOM 680 C CA . PHE A 1 86 ? -5.175 8.350 6.028 1.00 88.62 86 PHE A CA 1
ATOM 681 C C . PHE A 1 86 ? -6.220 9.241 5.324 1.00 88.62 86 PHE A C 1
ATOM 683 O O . PHE A 1 86 ? -7.389 8.860 5.216 1.00 88.62 86 PHE A O 1
ATOM 690 N N . PRO A 1 87 ? -5.821 10.412 4.784 1.00 87.88 87 PRO A N 1
ATOM 691 C CA . PRO A 1 87 ? -6.744 11.419 4.249 1.00 87.88 87 PRO A CA 1
ATOM 692 C C . PRO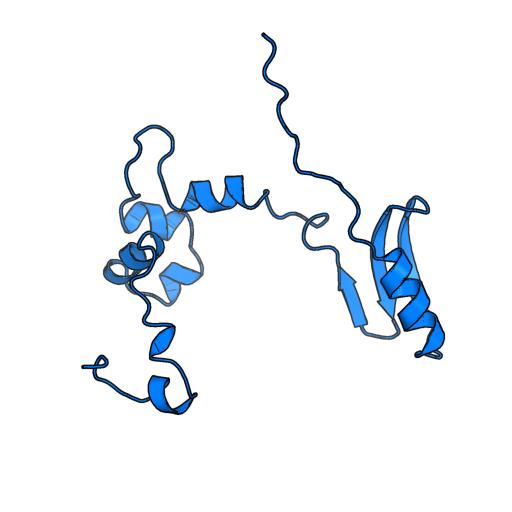 A 1 87 ? -7.482 10.978 2.979 1.00 87.88 87 PRO A C 1
ATOM 694 O O . PRO A 1 87 ? -8.523 11.531 2.640 1.00 87.88 87 PRO A O 1
ATOM 697 N N . ILE A 1 88 ? -6.934 10.015 2.235 1.00 89.25 88 ILE A N 1
ATOM 698 C CA . ILE A 1 88 ? -7.597 9.451 1.053 1.00 89.25 88 ILE A CA 1
ATOM 699 C C . ILE A 1 88 ? -8.674 8.463 1.502 1.00 89.25 88 ILE A C 1
ATOM 701 O O . ILE A 1 88 ? -9.810 8.546 1.052 1.00 89.25 88 ILE A O 1
ATOM 705 N N . MET A 1 89 ? -8.334 7.558 2.419 1.00 86.38 89 MET A N 1
ATOM 706 C CA . MET A 1 89 ? -9.245 6.522 2.903 1.00 86.38 89 MET A CA 1
ATOM 707 C C . MET A 1 89 ? -10.417 7.111 3.698 1.00 86.38 89 MET A C 1
ATOM 709 O O . MET A 1 89 ? -11.550 6.667 3.530 1.00 86.38 89 MET A O 1
ATOM 713 N N . SER A 1 90 ? -10.176 8.161 4.489 1.00 87.75 90 SER A N 1
ATOM 714 C CA . SER A 1 90 ? -11.216 8.852 5.263 1.00 87.75 90 SER A CA 1
ATOM 715 C C . SER A 1 90 ? -12.274 9.558 4.407 1.00 87.75 90 SER A C 1
ATOM 717 O O . SER A 1 90 ? -13.347 9.867 4.913 1.00 87.75 90 SER A O 1
ATOM 719 N N . LYS A 1 91 ? -12.025 9.768 3.105 1.00 90.12 91 LYS A N 1
ATOM 720 C CA . LYS A 1 91 ? -13.044 10.272 2.165 1.00 90.12 91 LYS A CA 1
ATOM 721 C C . LYS A 1 91 ? -14.083 9.220 1.784 1.00 90.12 91 LYS A C 1
ATOM 723 O O . LYS A 1 91 ? -15.190 9.584 1.408 1.00 90.12 91 LYS A O 1
ATOM 728 N N . PHE A 1 92 ? -13.722 7.939 1.845 1.00 89.12 92 PHE A N 1
ATOM 729 C CA . PHE A 1 92 ? -14.562 6.832 1.374 1.00 89.12 92 PHE A CA 1
ATOM 730 C C . PHE A 1 92 ? -15.089 5.951 2.509 1.00 89.12 92 PHE A C 1
ATOM 732 O O . PHE A 1 92 ? -16.049 5.213 2.311 1.00 89.12 92 PHE A O 1
ATOM 739 N N . ILE A 1 93 ? -14.468 6.015 3.688 1.00 86.56 93 ILE A N 1
ATOM 740 C CA . ILE A 1 93 ? -14.794 5.178 4.843 1.00 86.56 93 ILE A CA 1
ATOM 741 C C . ILE A 1 93 ? -15.283 6.061 5.989 1.00 86.56 93 ILE A C 1
ATOM 743 O O . ILE A 1 93 ? -14.646 7.053 6.341 1.00 86.56 93 ILE A O 1
ATOM 747 N N . SER A 1 94 ? -16.406 5.683 6.601 1.00 85.94 94 SER A N 1
ATOM 748 C CA . SER A 1 94 ? -16.939 6.388 7.766 1.00 85.94 94 SER A CA 1
ATOM 749 C C . SER A 1 94 ? -15.961 6.347 8.952 1.00 85.94 94 SER A C 1
ATOM 751 O O . SER A 1 94 ? -15.349 5.305 9.190 1.00 85.94 94 SER A O 1
ATOM 753 N N . PRO A 1 95 ? -15.867 7.411 9.773 1.00 81.50 95 PRO A N 1
ATOM 754 C CA . PRO A 1 95 ? -14.908 7.475 10.879 1.00 81.50 95 PRO A CA 1
ATOM 755 C C . PRO A 1 95 ? -14.994 6.296 11.856 1.00 81.50 95 PRO A C 1
ATOM 757 O O . PRO A 1 95 ? -13.969 5.762 12.264 1.00 81.50 95 PRO A O 1
ATOM 760 N N . HIS A 1 96 ? -16.201 5.817 12.171 1.00 81.50 96 HIS A N 1
ATOM 761 C CA . HIS A 1 96 ? -16.383 4.677 13.075 1.00 81.50 96 HIS A CA 1
ATOM 762 C C . HIS A 1 96 ? -15.716 3.386 12.556 1.00 81.50 96 HIS A C 1
ATOM 764 O O . HIS A 1 96 ? -15.197 2.605 13.351 1.00 81.50 96 HIS A O 1
ATOM 770 N N . LEU A 1 97 ? -15.649 3.193 11.232 1.00 83.81 97 LEU A N 1
ATOM 771 C CA . LEU A 1 97 ? -15.000 2.041 10.596 1.00 83.81 97 LEU A CA 1
ATOM 772 C C . LEU A 1 97 ? -13.475 2.175 10.531 1.00 83.81 97 LEU A C 1
ATOM 774 O O . LEU A 1 97 ? -12.796 1.168 10.367 1.00 83.81 97 LEU A O 1
ATOM 778 N N . LEU A 1 98 ? -12.909 3.379 10.688 1.00 85.94 98 LEU A N 1
ATOM 779 C CA . LEU A 1 98 ? -11.450 3.555 10.707 1.00 85.94 98 LEU A CA 1
ATOM 780 C C . LEU A 1 98 ? -10.803 2.827 11.886 1.00 85.94 98 LEU A C 1
ATOM 782 O O . LEU A 1 98 ? -9.655 2.405 11.782 1.00 85.94 98 LEU A O 1
ATOM 786 N N . SER A 1 99 ? -11.549 2.618 12.974 1.00 84.50 99 SER A N 1
ATOM 787 C CA . SER A 1 99 ? -11.102 1.798 14.103 1.00 84.50 99 SER A CA 1
ATOM 788 C C . SER A 1 99 ? -10.755 0.358 13.695 1.00 84.50 99 SER A C 1
ATOM 790 O O . SER A 1 99 ? -9.876 -0.244 14.302 1.00 84.50 99 SER A O 1
ATOM 792 N N . LEU A 1 100 ? -11.345 -0.170 12.614 1.00 84.81 100 LEU A N 1
ATOM 793 C CA . LEU A 1 100 ? -11.046 -1.510 12.101 1.00 84.81 100 LEU A CA 1
ATOM 794 C C . LEU A 1 100 ? -9.622 -1.636 11.542 1.00 84.81 100 LEU A C 1
ATOM 796 O O . LEU A 1 100 ? -9.105 -2.747 11.455 1.00 84.81 100 LEU A O 1
ATOM 800 N N . LEU A 1 101 ? -8.962 -0.526 11.188 1.00 83.81 101 LEU A N 1
ATOM 801 C CA . LEU A 1 101 ? -7.591 -0.540 10.659 1.00 83.81 101 LEU A CA 1
ATOM 802 C C . LEU A 1 101 ? -6.562 -1.032 11.682 1.00 83.81 101 LEU A C 1
ATOM 804 O O . LEU A 1 101 ? -5.510 -1.538 11.298 1.00 83.81 101 LEU A O 1
ATOM 808 N N . THR A 1 102 ? -6.847 -0.884 12.977 1.00 82.38 102 THR A N 1
ATOM 809 C CA . THR A 1 102 ? -5.961 -1.340 14.059 1.00 82.38 102 THR A CA 1
ATOM 810 C C . THR A 1 102 ? -6.292 -2.757 14.524 1.00 82.38 102 THR A C 1
ATOM 812 O O . THR A 1 102 ? -5.539 -3.362 15.289 1.00 82.38 102 THR A O 1
ATOM 815 N N . CYS A 1 103 ? -7.393 -3.328 14.040 1.00 80.88 103 CYS A N 1
ATOM 816 C CA . CYS A 1 103 ? -7.849 -4.644 14.431 1.00 80.88 103 CYS A CA 1
ATOM 817 C C . CYS A 1 103 ? -7.185 -5.745 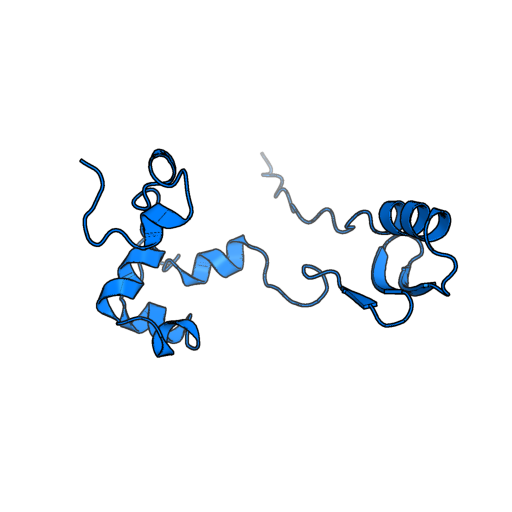13.599 1.00 80.88 103 CYS A C 1
ATOM 819 O O . CYS A 1 103 ? -7.466 -5.928 12.414 1.00 80.88 103 CYS A O 1
ATOM 821 N N . LYS A 1 104 ? -6.343 -6.557 14.240 1.00 76.94 104 LYS A N 1
ATOM 822 C CA . LYS A 1 104 ? -5.763 -7.743 13.605 1.00 76.94 104 LYS A CA 1
ATOM 823 C C . LYS A 1 104 ? -6.720 -8.932 13.706 1.00 76.94 104 LYS A C 1
ATOM 825 O O . LYS A 1 104 ? -7.236 -9.224 14.777 1.00 76.94 104 LYS A O 1
ATOM 830 N N . GLY A 1 105 ? -6.905 -9.654 12.601 1.00 71.69 105 GLY A N 1
ATOM 831 C CA . GLY A 1 105 ? -7.578 -10.961 12.597 1.00 71.69 105 GLY A CA 1
ATOM 832 C C . GLY A 1 105 ? -9.109 -10.938 12.655 1.00 71.69 105 GLY A C 1
ATOM 833 O O . GLY A 1 105 ? -9.704 -12.004 12.720 1.00 71.69 105 GLY A O 1
ATOM 834 N N . ILE A 1 106 ? -9.750 -9.765 12.594 1.00 77.44 106 ILE A N 1
ATOM 835 C CA . ILE A 1 106 ? -11.223 -9.665 12.552 1.00 77.44 106 ILE A CA 1
ATOM 836 C C . ILE A 1 106 ? -11.776 -10.065 11.177 1.00 77.44 106 ILE A C 1
ATOM 838 O O . ILE A 1 106 ? -12.890 -10.571 11.071 1.00 77.44 106 ILE A O 1
ATOM 842 N N . PHE A 1 107 ? -11.002 -9.857 10.109 1.00 79.56 107 PHE A N 1
ATOM 843 C CA . PHE A 1 107 ? -11.457 -10.170 8.759 1.00 79.56 107 PHE A CA 1
ATOM 844 C C . PHE A 1 107 ? -11.481 -11.697 8.521 1.00 79.56 107 PHE A C 1
ATOM 846 O O . PHE A 1 107 ? -10.445 -12.348 8.694 1.00 79.56 107 PHE A O 1
ATOM 853 N N . PRO A 1 108 ? -12.619 -12.290 8.107 1.00 82.50 108 PRO A N 1
ATOM 854 C CA . PRO A 1 108 ? -12.804 -13.740 8.061 1.00 82.50 108 PRO A CA 1
ATOM 855 C C . PRO A 1 108 ? -12.188 -14.361 6.795 1.00 82.50 108 PRO A C 1
ATOM 857 O O . PRO A 1 108 ? -12.886 -14.828 5.893 1.00 82.50 108 PRO A O 1
ATOM 860 N N . TYR A 1 109 ? -10.854 -14.395 6.729 1.00 84.44 109 TYR A N 1
ATOM 861 C CA . TYR A 1 109 ? -10.113 -14.903 5.566 1.00 84.44 109 TYR A CA 1
ATOM 862 C C . TYR A 1 109 ? -10.462 -16.353 5.205 1.00 84.44 109 TYR A C 1
ATOM 864 O O . TYR A 1 109 ? -10.547 -16.680 4.026 1.00 84.44 109 TYR A O 1
ATOM 872 N N . GLN A 1 110 ? -10.704 -17.212 6.202 1.00 84.81 110 GLN A N 1
ATOM 873 C CA . GLN A 1 110 ? -11.069 -18.617 5.975 1.00 84.81 110 GLN A CA 1
ATOM 874 C C . GLN A 1 110 ? -12.439 -18.771 5.313 1.00 84.81 110 GLN A C 1
ATOM 876 O O . GLN A 1 110 ? -12.653 -19.688 4.525 1.00 84.81 110 GLN A O 1
ATOM 881 N N . TRP A 1 111 ? -13.370 -17.867 5.615 1.00 85.44 111 TRP A N 1
ATOM 882 C CA . TRP A 1 111 ? -14.686 -17.904 5.003 1.00 85.44 111 TRP A CA 1
ATOM 883 C C . TRP A 1 111 ? -14.652 -17.385 3.570 1.00 85.44 111 TRP A C 1
ATOM 885 O O . TRP A 1 111 ? -15.408 -17.884 2.745 1.00 85.44 111 TRP A O 1
ATOM 895 N N . LEU A 1 112 ? -13.788 -16.428 3.239 1.00 85.00 112 LEU A N 1
ATOM 896 C CA . LEU A 1 112 ? -13.789 -15.716 1.963 1.00 85.00 112 LEU A CA 1
ATOM 897 C C . LEU A 1 112 ? -13.214 -16.544 0.785 1.00 85.00 112 LEU A C 1
ATOM 899 O O . LEU A 1 112 ? -12.205 -16.193 0.181 1.00 85.00 112 LEU A O 1
ATOM 903 N N . THR A 1 113 ? -13.870 -17.651 0.435 1.00 87.00 113 THR A N 1
ATOM 904 C CA . THR A 1 113 ? -13.414 -18.611 -0.588 1.00 87.00 113 THR A CA 1
ATOM 905 C C . THR A 1 113 ? -13.835 -18.272 -2.019 1.00 87.00 113 THR A C 1
ATOM 907 O O . THR A 1 113 ? -13.298 -18.840 -2.967 1.00 87.00 113 THR A O 1
ATOM 910 N N . SER A 1 114 ? -14.801 -17.370 -2.219 1.00 86.81 114 SER A N 1
ATOM 911 C CA . SER A 1 114 ? -15.270 -16.993 -3.557 1.00 86.81 114 SER A CA 1
ATOM 912 C C . SER A 1 114 ? -15.729 -15.539 -3.625 1.00 86.81 114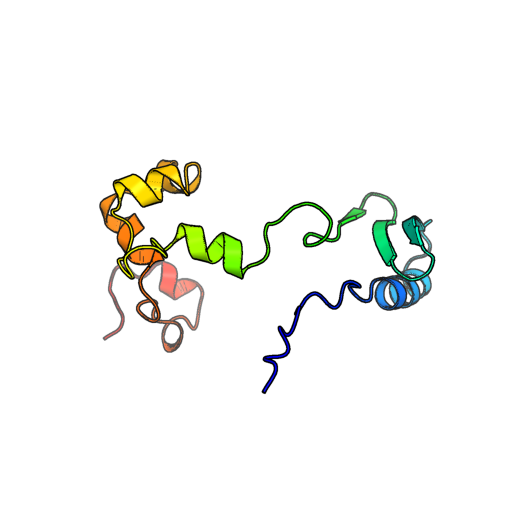 SER A C 1
ATOM 914 O O . SER A 1 114 ? -16.150 -14.956 -2.627 1.00 86.81 114 SER A O 1
ATOM 916 N N . LYS A 1 115 ? -15.704 -14.954 -4.832 1.00 86.56 115 LYS A N 1
ATOM 917 C CA . LYS A 1 115 ? -16.137 -13.564 -5.064 1.00 86.56 115 LYS A CA 1
ATOM 918 C C . LYS A 1 115 ? -17.606 -13.319 -4.705 1.00 86.56 115 LYS A C 1
ATOM 920 O O . LYS A 1 115 ? -17.972 -12.193 -4.388 1.00 86.56 115 LYS A O 1
ATOM 925 N N . ASN A 1 116 ? -18.446 -14.353 -4.756 1.00 87.81 116 ASN A N 1
ATOM 926 C CA . ASN A 1 116 ? -19.867 -14.226 -4.438 1.00 87.81 116 ASN A CA 1
ATOM 927 C C . ASN A 1 116 ? -20.099 -13.869 -2.965 1.00 87.81 116 ASN A C 1
ATOM 929 O O . ASN A 1 116 ? -21.063 -13.170 -2.676 1.00 87.81 116 ASN A O 1
ATOM 933 N N . LYS A 1 117 ? -19.171 -14.233 -2.071 1.00 85.50 117 LYS A N 1
ATOM 934 C CA . LYS A 1 117 ? -19.272 -13.952 -0.633 1.00 85.50 117 LYS A CA 1
ATOM 935 C C . LYS A 1 117 ? -19.240 -12.466 -0.288 1.00 85.50 117 LYS A C 1
ATOM 937 O O . LYS A 1 117 ? -19.806 -12.055 0.711 1.00 85.50 117 LYS A O 1
ATOM 942 N N . PHE A 1 118 ? -18.661 -11.630 -1.151 1.00 84.19 118 PHE A N 1
ATOM 943 C CA . PHE A 1 118 ? -18.715 -10.173 -0.985 1.00 84.19 118 PHE A CA 1
ATOM 944 C C . PHE A 1 118 ? -20.106 -9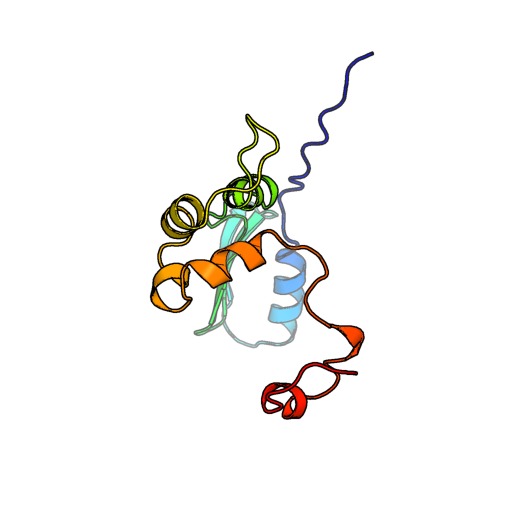.575 -1.230 1.00 84.19 118 PHE A C 1
ATOM 946 O O . PHE A 1 118 ? -20.336 -8.422 -0.879 1.00 84.19 118 PHE A O 1
ATOM 953 N N . LYS A 1 119 ? -21.017 -10.320 -1.872 1.00 87.75 119 LYS A N 1
ATOM 954 C CA . LYS A 1 119 ? -22.408 -9.895 -2.085 1.00 87.75 119 LYS A CA 1
ATOM 955 C C . LYS A 1 119 ? -23.312 -10.276 -0.914 1.00 87.75 119 LYS A C 1
ATOM 957 O O . LYS A 1 119 ? -24.459 -9.842 -0.874 1.00 87.75 119 LYS A O 1
ATOM 962 N N . GLU A 1 120 ? -22.821 -11.112 -0.004 1.00 86.19 120 GLU A N 1
ATOM 963 C CA . GLU A 1 120 ? -23.566 -11.530 1.174 1.00 86.19 120 GLU A CA 1
ATOM 964 C C . GLU A 1 120 ? -23.593 -10.375 2.180 1.00 86.19 120 GLU A C 1
ATOM 966 O O . GLU A 1 120 ? -22.577 -9.744 2.462 1.00 86.19 120 GLU A O 1
ATOM 971 N N . THR A 1 121 ? -24.777 -10.067 2.702 1.00 84.31 121 THR A N 1
ATOM 972 C CA . THR A 1 121 ? -24.989 -8.952 3.640 1.00 84.31 121 THR A CA 1
ATOM 973 C C . THR A 1 121 ? -24.906 -9.386 5.103 1.00 84.31 121 THR A C 1
ATOM 975 O O . THR A 1 121 ? -25.147 -8.581 5.997 1.00 84.31 121 THR A O 1
ATOM 978 N N . GLN A 1 122 ? -24.622 -10.664 5.351 1.00 81.19 122 GLN A N 1
ATOM 979 C CA . GLN A 1 122 ? -24.580 -11.292 6.668 1.00 81.19 122 GLN A CA 1
ATOM 980 C C . GLN A 1 122 ? -23.192 -11.896 6.887 1.00 81.19 122 GLN A C 1
ATOM 982 O O . GLN A 1 122 ? -22.537 -12.324 5.934 1.00 81.19 122 GLN A O 1
ATOM 987 N N . LEU A 1 123 ? -22.745 -11.934 8.142 1.00 75.75 123 LEU A N 1
ATOM 988 C CA . LEU A 1 123 ? -21.502 -12.614 8.492 1.00 75.75 123 LEU A CA 1
ATOM 989 C C . LEU A 1 123 ? -21.675 -14.140 8.398 1.00 75.75 123 LEU A C 1
ATOM 991 O O . LEU A 1 123 ? -22.775 -14.645 8.639 1.00 75.75 123 LEU A O 1
ATOM 995 N N . PRO A 1 124 ? -20.595 -14.879 8.090 1.00 72.88 124 PRO A N 1
ATOM 996 C CA . PRO A 1 124 ? -20.570 -16.322 8.287 1.00 72.88 124 PRO A CA 1
ATOM 997 C C . PRO A 1 124 ? -21.013 -16.723 9.689 1.00 72.88 124 PRO A C 1
ATOM 999 O O . PRO A 1 124 ? -20.570 -16.120 10.667 1.00 72.88 124 PRO A O 1
ATOM 1002 N N . SER A 1 125 ? -21.851 -17.759 9.751 1.00 62.88 125 SER A N 1
ATOM 1003 C CA . SER A 1 125 ? -22.164 -18.501 10.978 1.00 62.88 125 SER A CA 1
ATOM 1004 C C . SER A 1 125 ? -20.971 -19.324 11.452 1.00 62.88 125 SER A C 1
ATOM 1006 O O . SER A 1 125 ? -20.219 -19.815 10.576 1.00 62.88 125 SER A O 1
#

Radius of gyration: 21.24 Å; Cα contacts (8 Å, |Δi|>4): 90; chains: 1; bounding box: 52×31×54 Å

Foldseek 3Di:
DDDPPPPPCPDADQVVVVVVVCVVVAPFDKAFDAPDPRGTQWIDGPPDIDGDPVSVDDDPPVVLVCQQPPPVPRDGDQLVSNCVSVVPVCVPDPSVCSPCVNDPPPDCPVVCPDPVVVVDPDDDD

Secondary structure (DSSP, 8-state):
--------------HHHHHHHHHHH--S-EEEEEEETTEEEEEEETTEEEE-TTTTT---HHHHHTTTEETTTTEEPPHHHHHHH-TTGGGTS-HHHHGGGG-SS-S-TTT--SGGGGG--S---